Protein AF-A0A9X8VK66-F1 (afdb_monomer_lite)

Structure (mmCIF, N/CA/C/O backbone):
data_AF-A0A9X8VK66-F1
#
_entry.id   AF-A0A9X8VK66-F1
#
loop_
_atom_site.group_PDB
_atom_site.id
_atom_site.type_symbol
_atom_site.label_atom_id
_atom_site.label_alt_id
_atom_site.label_comp_id
_atom_site.label_asym_id
_atom_site.label_entity_id
_atom_site.label_seq_id
_atom_site.pdbx_PDB_ins_code
_atom_site.Cartn_x
_atom_site.Cartn_y
_atom_site.Cartn_z
_atom_site.occupancy
_atom_site.B_iso_or_equiv
_atom_site.auth_seq_id
_atom_site.auth_comp_id
_atom_site.auth_asym_id
_atom_site.auth_atom_id
_atom_site.pdbx_PDB_model_num
ATOM 1 N N . GLN A 1 1 ? -8.726 -11.608 13.233 1.00 57.94 1 GLN A N 1
ATOM 2 C CA . GLN A 1 1 ? -8.738 -11.501 11.757 1.00 57.94 1 GLN A CA 1
ATOM 3 C C . GLN A 1 1 ? -8.058 -10.176 11.412 1.00 57.94 1 GLN A C 1
ATOM 5 O O . GLN A 1 1 ? -8.422 -9.191 12.036 1.00 57.94 1 GLN A O 1
ATOM 10 N N . ARG A 1 2 ? -7.018 -10.137 10.565 1.00 69.06 2 ARG A N 1
ATOM 11 C CA . ARG A 1 2 ? -6.359 -8.874 10.160 1.00 69.06 2 ARG A CA 1
ATOM 12 C C . ARG A 1 2 ? -6.946 -8.415 8.828 1.00 69.06 2 ARG A C 1
ATOM 14 O O . ARG A 1 2 ? -7.049 -9.231 7.916 1.00 69.06 2 ARG A O 1
ATOM 21 N N . LEU A 1 3 ? -7.333 -7.145 8.736 1.00 80.75 3 LEU A N 1
ATOM 22 C CA . LEU A 1 3 ? -7.825 -6.545 7.497 1.00 80.75 3 LEU A CA 1
ATOM 23 C C . LEU A 1 3 ? -6.629 -6.229 6.596 1.00 80.75 3 LEU A C 1
ATOM 25 O O . LEU A 1 3 ? -5.749 -5.451 6.968 1.00 80.75 3 LEU A O 1
ATOM 29 N N . VAL A 1 4 ? -6.593 -6.873 5.431 1.00 87.69 4 VAL A N 1
ATOM 30 C CA . VAL A 1 4 ? -5.570 -6.663 4.406 1.00 87.69 4 VAL A CA 1
ATOM 31 C C . VAL A 1 4 ? -6.270 -6.374 3.086 1.00 87.69 4 VAL A C 1
ATOM 33 O O . VAL A 1 4 ? -7.085 -7.170 2.625 1.00 87.69 4 VAL A O 1
ATOM 36 N N . CYS A 1 5 ? -5.922 -5.249 2.471 1.00 90.75 5 CYS A N 1
ATOM 37 C CA . CYS A 1 5 ? -6.312 -4.887 1.118 1.00 90.75 5 CYS A CA 1
ATOM 38 C C . CYS A 1 5 ? -5.067 -4.956 0.239 1.00 90.75 5 CYS A C 1
ATOM 40 O O . CYS A 1 5 ? -4.080 -4.279 0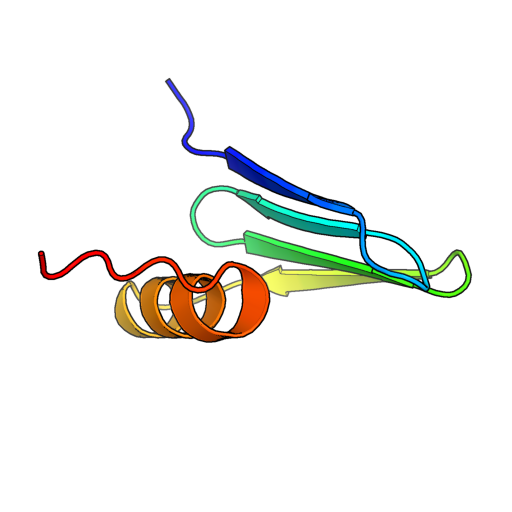.504 1.00 90.75 5 CYS A O 1
ATOM 42 N N . SER A 1 6 ? -5.089 -5.763 -0.816 1.00 92.31 6 SER A N 1
ATOM 43 C CA . SER A 1 6 ? -3.975 -5.834 -1.763 1.00 92.31 6 SER A CA 1
ATOM 44 C C . SER A 1 6 ? -4.489 -5.739 -3.186 1.00 92.31 6 SER A C 1
ATOM 46 O O . SER A 1 6 ? -5.417 -6.462 -3.547 1.00 92.31 6 SER A O 1
ATOM 48 N N . ARG A 1 7 ? -3.870 -4.880 -3.995 1.00 92.69 7 ARG A N 1
ATOM 49 C CA . ARG A 1 7 ? -4.242 -4.641 -5.386 1.00 92.69 7 ARG A CA 1
ATOM 50 C C . ARG A 1 7 ? -2.987 -4.660 -6.262 1.00 92.69 7 ARG A C 1
ATOM 52 O O . ARG A 1 7 ? -2.022 -3.966 -5.935 1.00 92.69 7 ARG A O 1
ATOM 59 N N . PRO A 1 8 ? -2.965 -5.443 -7.353 1.00 91.75 8 PRO A N 1
ATOM 60 C CA . PRO A 1 8 ? -1.918 -5.318 -8.358 1.00 91.75 8 PRO A CA 1
ATOM 61 C C . PRO A 1 8 ? -2.052 -3.971 -9.082 1.00 91.75 8 PRO A C 1
ATOM 63 O O . PRO A 1 8 ? -3.161 -3.543 -9.405 1.00 91.75 8 PRO A O 1
ATOM 66 N N . THR A 1 9 ? -0.928 -3.308 -9.320 1.00 87.44 9 THR A N 1
ATOM 67 C CA . THR A 1 9 ? -0.830 -2.105 -10.158 1.00 87.44 9 THR A CA 1
ATOM 68 C C . THR A 1 9 ? -0.041 -2.434 -11.420 1.00 87.44 9 THR A C 1
ATOM 70 O O . THR A 1 9 ? 0.549 -3.507 -11.521 1.00 87.44 9 THR A O 1
ATOM 73 N N . GLU A 1 10 ? -0.030 -1.524 -12.392 1.00 87.94 10 GLU A N 1
ATOM 74 C CA . GLU A 1 10 ? 0.706 -1.700 -13.652 1.00 87.94 10 GLU A CA 1
ATOM 75 C C . GLU A 1 10 ? 2.208 -1.960 -13.434 1.00 87.94 10 GLU A C 1
ATOM 77 O O . GLU A 1 10 ? 2.800 -2.787 -14.121 1.00 87.94 10 GLU A O 1
ATOM 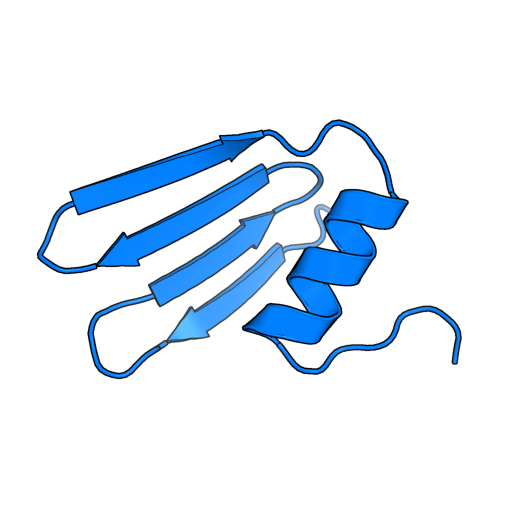82 N N . HIS A 1 11 ? 2.797 -1.322 -12.418 1.00 85.12 11 HIS A N 1
ATOM 83 C CA . HIS A 1 11 ? 4.230 -1.399 -12.110 1.00 85.12 11 HIS A CA 1
ATOM 84 C C . HIS A 1 11 ? 4.557 -2.274 -10.890 1.00 85.12 11 HIS A C 1
ATOM 86 O O . HIS A 1 11 ? 5.720 -2.417 -10.514 1.00 85.12 11 HIS A O 1
ATOM 92 N N . GLY A 1 12 ? 3.547 -2.898 -10.274 1.00 90.50 12 GLY A N 1
ATOM 93 C CA . GLY A 1 12 ? 3.767 -3.805 -9.158 1.00 90.50 12 GLY A CA 1
ATOM 94 C C . GLY A 1 12 ? 2.528 -4.059 -8.308 1.00 90.50 12 GLY A C 1
ATOM 95 O O . GLY A 1 12 ? 1.582 -4.722 -8.741 1.00 90.50 12 GLY A O 1
ATOM 96 N N . ARG A 1 13 ? 2.563 -3.656 -7.035 1.00 93.75 13 ARG A N 1
ATOM 97 C CA . ARG A 1 13 ? 1.521 -4.003 -6.063 1.00 93.75 13 ARG A CA 1
ATOM 98 C C . ARG A 1 13 ? 1.418 -2.992 -4.938 1.00 93.75 13 ARG A C 1
ATOM 100 O O . ARG A 1 13 ? 2.408 -2.660 -4.296 1.00 93.75 13 ARG A O 1
ATOM 107 N N . VAL A 1 14 ? 0.186 -2.628 -4.610 1.00 94.50 14 VAL A N 1
ATOM 108 C CA . VAL A 1 14 ? -0.136 -1.858 -3.410 1.00 94.50 14 VAL A CA 1
ATOM 109 C C . VAL A 1 14 ? -0.798 -2.786 -2.406 1.00 94.50 14 VAL A C 1
ATOM 111 O O . VAL A 1 14 ? -1.757 -3.486 -2.728 1.00 94.50 14 VAL A O 1
ATOM 114 N N . THR A 1 15 ? -0.277 -2.823 -1.186 1.00 94.31 15 THR A N 1
ATOM 115 C CA . THR A 1 15 ? -0.828 -3.602 -0.078 1.00 94.31 15 THR A CA 1
ATOM 116 C C . THR A 1 15 ? -0.999 -2.702 1.128 1.00 94.31 15 THR A C 1
ATOM 118 O O . THR A 1 15 ? -0.038 -2.131 1.619 1.00 94.31 15 THR A O 1
ATOM 121 N N . LEU A 1 16 ? -2.216 -2.604 1.635 1.00 92.94 16 LEU A N 1
ATOM 122 C CA . LEU A 1 16 ? -2.522 -1.968 2.899 1.00 92.94 16 LEU A CA 1
ATOM 123 C C . LEU A 1 16 ? -2.889 -3.055 3.906 1.00 92.94 16 LEU A C 1
ATOM 125 O O . LEU A 1 16 ? -3.803 -3.846 3.680 1.00 92.94 16 LEU A O 1
ATOM 129 N N . SER A 1 17 ? -2.165 -3.105 5.013 1.00 91.19 17 SER A N 1
ATOM 130 C CA . SER A 1 17 ? -2.407 -4.033 6.111 1.00 91.19 17 SER A CA 1
ATOM 131 C C . SER A 1 17 ? -2.466 -3.239 7.399 1.00 91.19 17 SER A C 1
ATOM 133 O O . SER A 1 17 ? -1.439 -2.720 7.834 1.00 91.19 17 SER A O 1
ATOM 135 N N . ASP A 1 18 ? -3.629 -3.221 8.046 1.00 88.75 18 ASP A N 1
ATOM 136 C CA . ASP A 1 18 ? -3.826 -2.497 9.304 1.00 88.75 18 ASP A CA 1
ATOM 137 C C . ASP A 1 18 ? -3.373 -1.022 9.176 1.00 88.75 18 ASP A C 1
ATOM 139 O O . ASP A 1 18 ? -3.892 -0.300 8.325 1.00 88.75 18 ASP A O 1
ATOM 143 N N . MET A 1 19 ? -2.364 -0.593 9.940 1.00 91.06 19 MET A N 1
ATOM 144 C CA . MET A 1 19 ? -1.777 0.755 9.891 1.00 91.06 19 MET A CA 1
ATOM 145 C C . MET A 1 19 ? -0.487 0.825 9.059 1.00 91.06 19 MET A C 1
ATOM 147 O O . MET A 1 19 ? 0.395 1.640 9.318 1.00 91.06 19 MET A O 1
ATOM 151 N N . LYS A 1 20 ? -0.320 -0.061 8.074 1.00 93.56 20 LYS A N 1
ATOM 152 C CA . LYS A 1 20 ? 0.867 -0.089 7.217 1.00 93.56 20 LYS A CA 1
ATOM 153 C C . LYS A 1 20 ? 0.487 -0.149 5.746 1.00 93.56 20 LYS A C 1
ATOM 155 O O . LYS A 1 20 ? -0.160 -1.097 5.300 1.00 93.56 20 LYS A O 1
ATOM 160 N N . LEU A 1 21 ? 0.956 0.836 4.990 1.00 94.00 21 LEU A N 1
ATOM 161 C CA . LEU A 1 2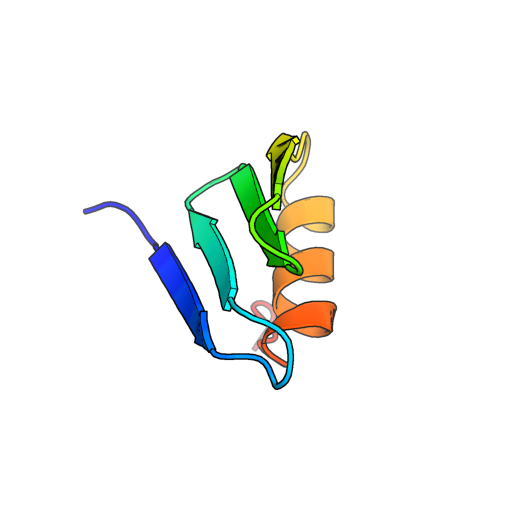1 ? 0.913 0.864 3.536 1.00 94.00 21 LEU A CA 1
ATOM 162 C C . LEU A 1 21 ? 2.235 0.325 2.986 1.00 94.00 21 LEU A C 1
ATOM 164 O O . LEU A 1 21 ? 3.315 0.698 3.429 1.00 94.00 21 LEU A O 1
ATOM 168 N N . ILE A 1 22 ? 2.150 -0.589 2.035 1.00 94.44 22 ILE A N 1
ATOM 169 C CA . ILE A 1 22 ? 3.284 -1.241 1.396 1.00 94.44 22 ILE A CA 1
ATOM 170 C C . ILE A 1 22 ? 3.107 -1.057 -0.105 1.00 94.44 22 ILE A C 1
ATOM 172 O O . ILE A 1 22 ? 2.190 -1.621 -0.704 1.00 94.44 22 ILE A O 1
ATOM 176 N N . LEU A 1 23 ? 3.999 -0.288 -0.709 1.00 93.19 23 LEU A N 1
ATOM 177 C CA . LEU A 1 23 ? 4.092 -0.105 -2.149 1.00 93.19 23 LEU A CA 1
ATOM 178 C C . LEU A 1 23 ? 5.248 -0.964 -2.646 1.00 93.19 23 LEU A C 1
ATOM 180 O O . LEU A 1 23 ? 6.338 -0.946 -2.081 1.00 93.19 23 LEU A O 1
ATOM 184 N N . THR A 1 24 ? 4.997 -1.789 -3.650 1.00 93.25 24 THR A N 1
ATOM 185 C CA . THR A 1 24 ? 6.032 -2.571 -4.323 1.00 93.25 24 THR A CA 1
ATOM 186 C C . THR A 1 24 ? 6.033 -2.170 -5.782 1.00 93.25 24 THR A C 1
ATOM 188 O O . THR A 1 24 ? 5.072 -2.481 -6.478 1.00 93.25 24 THR A O 1
ATOM 191 N N . GLU A 1 25 ? 7.079 -1.483 -6.221 1.00 91.81 25 GLU A N 1
ATOM 192 C CA . GLU A 1 25 ? 7.261 -0.988 -7.591 1.00 91.81 25 GLU A CA 1
ATOM 193 C C . GLU A 1 25 ? 8.744 -1.127 -7.952 1.00 91.81 25 GLU A C 1
ATOM 195 O O . GLU A 1 25 ? 9.602 -1.013 -7.078 1.00 91.81 25 GLU A O 1
ATOM 200 N N . ASP A 1 26 ? 9.055 -1.463 -9.205 1.00 85.94 26 ASP A N 1
ATOM 201 C CA . ASP A 1 26 ? 10.437 -1.584 -9.703 1.00 85.94 26 ASP A CA 1
ATOM 202 C C . ASP A 1 26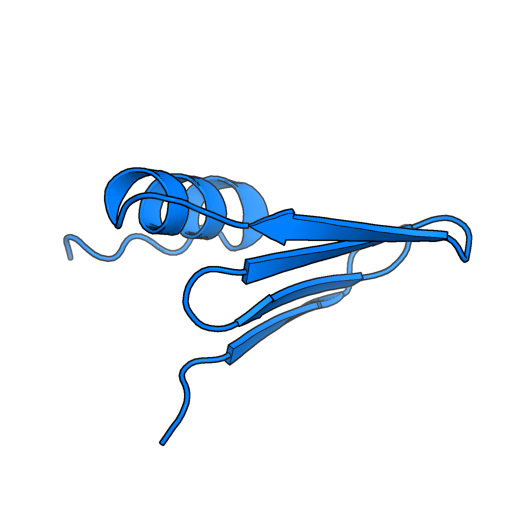 ? 11.369 -2.455 -8.834 1.00 85.94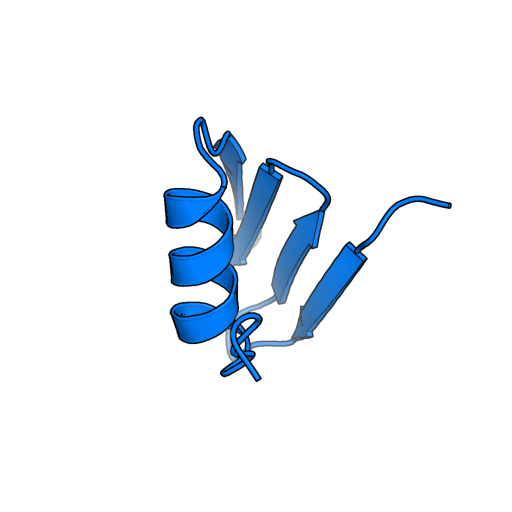 26 ASP A C 1
ATOM 204 O O . ASP A 1 26 ? 12.547 -2.159 -8.640 1.00 85.94 26 ASP A O 1
ATOM 208 N N . HIS A 1 27 ? 10.843 -3.570 -8.311 1.00 84.44 27 HIS A N 1
ATOM 209 C CA . HIS A 1 27 ? 11.532 -4.490 -7.385 1.00 84.44 27 HIS A CA 1
ATOM 210 C C . HIS A 1 27 ? 11.926 -3.873 -6.032 1.00 84.44 27 HIS A C 1
ATOM 212 O O . HIS A 1 27 ? 12.584 -4.530 -5.222 1.00 84.44 27 HIS A O 1
ATOM 218 N N . GLN A 1 28 ? 11.491 -2.647 -5.750 1.00 90.25 28 GLN A N 1
ATOM 219 C CA . GLN A 1 28 ? 11.656 -1.989 -4.466 1.00 90.25 28 GLN A CA 1
ATOM 220 C C . GLN A 1 28 ? 10.371 -2.073 -3.657 1.00 90.25 28 GLN A C 1
ATOM 222 O O . GLN A 1 28 ? 9.259 -2.048 -4.182 1.00 90.25 28 GLN A O 1
ATOM 227 N N . ARG A 1 29 ? 10.536 -2.204 -2.342 1.00 92.38 29 ARG A N 1
ATOM 228 C CA . ARG A 1 29 ? 9.435 -2.260 -1.387 1.00 92.38 29 ARG A CA 1
ATOM 229 C C . ARG A 1 29 ? 9.526 -1.051 -0.472 1.00 92.38 29 ARG A C 1
ATOM 231 O O . ARG A 1 29 ? 10.441 -0.960 0.342 1.00 92.38 29 ARG A O 1
ATOM 238 N N . HIS A 1 30 ? 8.553 -0.161 -0.586 1.00 91.94 30 HIS A N 1
ATOM 239 C CA . HIS A 1 30 ? 8.388 0.996 0.278 1.00 91.94 30 HIS A CA 1
ATOM 240 C C . HIS A 1 30 ? 7.313 0.695 1.313 1.00 91.94 30 HIS A C 1
ATOM 242 O O . HIS A 1 30 ? 6.164 0.416 0.975 1.00 91.94 30 HIS A O 1
ATOM 248 N N . GLU A 1 31 ? 7.698 0.722 2.583 1.00 93.75 31 GLU A N 1
ATOM 249 C CA . GLU A 1 31 ? 6.773 0.564 3.699 1.00 93.75 31 GLU A CA 1
ATOM 250 C C . GLU A 1 31 ? 6.565 1.914 4.375 1.00 93.75 31 GLU A C 1
ATOM 252 O O . GLU A 1 31 ? 7.513 2.527 4.864 1.00 93.75 31 GLU A O 1
ATOM 257 N N . THR A 1 32 ? 5.314 2.346 4.440 1.00 93.50 32 THR A N 1
ATOM 258 C CA . THR A 1 32 ? 4.889 3.555 5.134 1.00 93.50 32 THR A CA 1
ATOM 259 C C . THR A 1 32 ? 3.995 3.153 6.295 1.00 93.50 32 THR A C 1
ATOM 261 O O . THR A 1 32 ? 2.963 2.501 6.117 1.00 93.50 32 THR A O 1
ATOM 264 N N . THR A 1 33 ? 4.403 3.524 7.503 1.00 93.75 33 THR A N 1
ATOM 265 C CA . THR A 1 33 ? 3.552 3.399 8.686 1.00 93.75 33 THR A CA 1
ATOM 266 C C . THR A 1 33 ? 2.572 4.560 8.688 1.00 93.75 33 THR A C 1
ATOM 268 O O . THR A 1 33 ? 2.981 5.708 8.557 1.00 93.75 33 THR A O 1
ATOM 271 N N . LEU A 1 34 ? 1.292 4.243 8.818 1.00 92.69 34 LEU A N 1
ATOM 272 C CA . LEU A 1 34 ? 0.218 5.209 8.973 1.00 92.69 34 LEU A CA 1
ATOM 273 C C . LEU A 1 34 ? -0.000 5.424 10.467 1.00 92.69 34 LEU A C 1
ATOM 275 O O . LEU A 1 34 ? -0.024 4.468 11.246 1.00 92.69 34 LEU A O 1
ATOM 279 N N . HIS A 1 35 ? -0.143 6.673 10.878 1.00 91.81 35 HIS A N 1
ATOM 280 C CA . HIS A 1 35 ? -0.214 7.053 12.285 1.00 91.81 35 HIS A CA 1
ATOM 281 C C . HIS A 1 35 ? -1.638 7.374 12.747 1.00 91.81 35 HIS A C 1
ATOM 283 O O . HIS A 1 35 ? -1.873 7.482 13.950 1.00 91.81 35 HIS A O 1
ATOM 289 N N . SER A 1 36 ? -2.599 7.464 11.824 1.00 91.00 36 SER A N 1
ATOM 290 C CA . SER A 1 36 ? -4.003 7.721 12.143 1.00 91.00 36 SER A CA 1
ATOM 291 C C . SER A 1 36 ? -4.972 6.942 11.253 1.00 91.00 36 SER A C 1
ATOM 293 O O . SER A 1 36 ? -4.641 6.477 10.158 1.00 91.00 36 SER A O 1
ATOM 295 N N . GLU A 1 37 ? -6.208 6.790 11.731 1.00 88.75 37 GLU A N 1
ATOM 296 C CA . GLU A 1 37 ? -7.277 6.20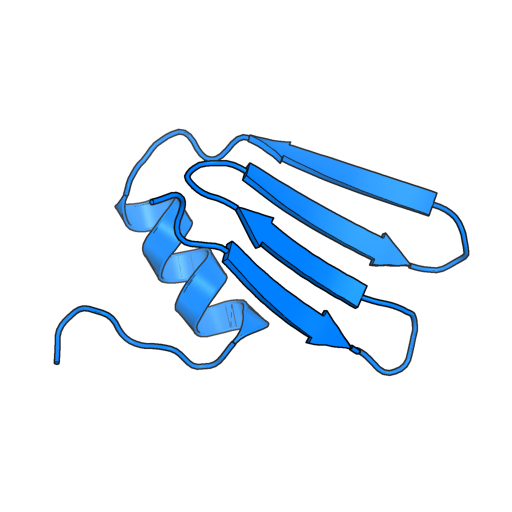0 10.923 1.00 88.75 37 GLU A CA 1
ATOM 297 C C . GLU A 1 37 ? -7.625 7.052 9.701 1.00 88.75 37 GLU A C 1
ATOM 299 O O . GLU A 1 37 ? -8.023 6.507 8.673 1.00 88.75 37 GLU A O 1
ATOM 304 N N . GLU A 1 38 ? -7.448 8.370 9.790 1.00 90.25 38 GLU A N 1
ATOM 305 C CA . GLU A 1 38 ? -7.644 9.302 8.678 1.00 90.25 38 GLU A CA 1
ATOM 306 C C . GLU A 1 38 ? -6.613 9.053 7.575 1.00 90.25 38 GLU A C 1
ATOM 308 O O . GLU A 1 38 ? -6.987 8.948 6.409 1.00 90.25 38 GLU A O 1
ATOM 313 N N . GLU A 1 39 ? -5.338 8.848 7.930 1.00 90.75 39 GLU A N 1
ATOM 314 C CA . GLU A 1 39 ? -4.299 8.440 6.976 1.00 90.75 39 GLU A CA 1
ATOM 315 C C . GLU A 1 39 ? -4.618 7.077 6.348 1.00 90.75 39 GLU A C 1
ATOM 317 O O . GLU A 1 39 ? -4.465 6.892 5.138 1.00 90.75 39 GLU A O 1
ATOM 322 N N . ARG A 1 40 ? -5.137 6.128 7.140 1.00 90.44 40 ARG A N 1
ATOM 323 C CA . ARG A 1 40 ? -5.605 4.829 6.627 1.00 90.44 40 ARG A CA 1
ATOM 324 C C . ARG A 1 40 ? -6.747 4.982 5.631 1.00 90.44 40 ARG A C 1
ATOM 326 O O . ARG A 1 40 ? -6.740 4.326 4.590 1.00 90.44 40 ARG A O 1
ATOM 333 N N . ARG A 1 41 ? -7.719 5.840 5.932 1.00 90.00 41 ARG A N 1
ATOM 334 C CA . ARG A 1 41 ? -8.876 6.100 5.070 1.00 90.00 41 ARG A CA 1
ATOM 335 C C . ARG A 1 41 ? -8.462 6.804 3.784 1.00 90.00 41 ARG A C 1
ATOM 337 O O . ARG A 1 41 ? -8.879 6.383 2.710 1.00 90.00 41 ARG A O 1
ATOM 344 N N . ALA A 1 42 ? -7.580 7.796 3.881 1.00 91.00 42 ALA A N 1
ATOM 345 C CA . ALA A 1 42 ? -7.001 8.463 2.724 1.00 91.00 42 ALA A CA 1
ATOM 346 C C . ALA A 1 42 ? -6.256 7.467 1.823 1.00 91.00 42 ALA A C 1
ATOM 348 O O . ALA A 1 42 ? -6.505 7.442 0.622 1.00 91.00 42 ALA A O 1
ATOM 349 N N . ALA A 1 43 ? -5.428 6.583 2.391 1.00 91.50 43 ALA A N 1
ATOM 350 C CA . ALA A 1 43 ? -4.723 5.551 1.630 1.00 91.50 43 ALA A CA 1
ATOM 351 C C . ALA A 1 43 ? -5.682 4.537 0.976 1.00 91.50 43 ALA A C 1
ATOM 353 O O . ALA A 1 43 ? -5.479 4.145 -0.174 1.00 91.50 43 ALA A O 1
ATOM 354 N N . LEU A 1 44 ? -6.745 4.122 1.675 1.00 91.12 44 LEU A N 1
ATOM 355 C CA . LEU A 1 44 ? -7.789 3.252 1.119 1.00 91.12 44 LEU A CA 1
ATOM 356 C C . LEU A 1 44 ? -8.494 3.896 -0.070 1.00 91.12 44 LEU A C 1
ATOM 358 O O . LEU A 1 44 ? -8.654 3.266 -1.116 1.00 91.12 44 LEU A O 1
ATOM 362 N N . TRP A 1 45 ? -8.877 5.158 0.068 1.00 91.75 45 TRP A N 1
ATOM 363 C CA . TRP A 1 45 ? -9.554 5.884 -0.990 1.00 91.75 45 TRP A CA 1
ATOM 364 C C . TRP A 1 45 ? -8.624 6.135 -2.183 1.00 91.75 45 TRP A C 1
ATOM 366 O O . TRP A 1 45 ? -8.967 5.796 -3.313 1.00 91.75 45 TRP A O 1
ATOM 376 N N . GLN A 1 46 ? -7.404 6.617 -1.942 1.00 91.25 46 GLN A N 1
ATOM 377 C CA . GLN A 1 46 ? -6.423 6.914 -2.991 1.00 91.25 46 GLN A CA 1
ATOM 378 C C . GLN A 1 46 ? -5.970 5.664 -3.755 1.00 91.25 46 GLN A C 1
ATOM 380 O O . GLN A 1 46 ? -5.881 5.684 -4.982 1.00 91.25 46 GLN A O 1
ATOM 385 N N . HIS A 1 47 ? -5.680 4.566 -3.051 1.00 90.44 47 HIS A N 1
ATOM 386 C CA . HIS A 1 47 ? -5.098 3.377 -3.675 1.00 90.44 47 HIS A CA 1
ATOM 387 C C . HIS A 1 47 ? -6.103 2.287 -4.021 1.00 90.44 47 HIS A C 1
ATOM 389 O O . HIS A 1 47 ? -5.769 1.428 -4.836 1.00 90.44 47 HIS A O 1
ATOM 395 N N . PHE A 1 48 ? -7.293 2.268 -3.427 1.00 90.50 48 PHE A N 1
ATOM 396 C CA . PHE A 1 48 ? -8.283 1.210 -3.647 1.00 90.50 48 PHE A CA 1
ATOM 397 C C . PHE A 1 48 ? -9.664 1.748 -4.031 1.00 90.50 48 PHE A C 1
ATOM 399 O O . PHE A 1 48 ? -10.536 0.939 -4.335 1.00 90.50 48 PHE A O 1
ATOM 406 N N . ALA A 1 49 ? -9.867 3.074 -4.047 1.00 89.88 49 ALA A N 1
ATOM 407 C CA . ALA A 1 49 ? -11.178 3.706 -4.216 1.00 89.88 49 ALA A CA 1
ATOM 408 C C . ALA A 1 49 ? -12.224 3.186 -3.209 1.00 89.88 49 ALA A C 1
ATOM 410 O O . ALA A 1 49 ? -13.417 3.142 -3.503 1.00 89.88 49 ALA A O 1
ATOM 411 N N . ILE A 1 50 ? -11.763 2.776 -2.020 1.00 88.69 50 ILE A N 1
ATOM 412 C CA . ILE A 1 50 ? -12.614 2.312 -0.924 1.00 88.69 50 ILE A CA 1
ATOM 413 C C . ILE A 1 50 ? -12.886 3.494 -0.002 1.00 88.69 50 ILE A C 1
ATOM 415 O O . ILE A 1 50 ? -11.956 4.074 0.556 1.00 88.69 50 ILE A O 1
ATOM 419 N N . ASP A 1 51 ? -14.164 3.804 0.173 1.00 86.38 51 ASP A N 1
ATOM 420 C CA . ASP A 1 51 ? -14.645 4.725 1.193 1.00 86.38 51 ASP A CA 1
ATOM 421 C C . ASP A 1 51 ? -15.186 3.914 2.379 1.00 86.38 51 ASP A C 1
ATOM 423 O O . ASP A 1 51 ? -15.958 2.974 2.185 1.00 86.38 51 ASP A O 1
ATOM 427 N N . LEU A 1 52 ? -14.732 4.236 3.591 1.00 78.25 52 LEU A N 1
ATOM 428 C CA . LEU A 1 52 ? -15.149 3.562 4.825 1.00 78.25 52 LEU A CA 1
ATOM 429 C C . LEU A 1 52 ? -16.297 4.285 5.544 1.00 78.25 52 LEU A C 1
ATOM 431 O O . LEU A 1 52 ? -16.820 3.734 6.508 1.00 78.25 52 LEU A O 1
ATOM 435 N N . ASP A 1 53 ? -16.683 5.487 5.110 1.00 74.19 53 ASP A N 1
ATOM 436 C CA . ASP A 1 53 ? -17.765 6.271 5.724 1.00 74.19 53 ASP A CA 1
ATOM 437 C C . ASP A 1 53 ? -19.163 5.943 5.159 1.00 74.19 53 ASP A C 1
ATOM 439 O O . ASP A 1 53 ? -20.115 6.692 5.390 1.00 74.19 53 ASP A O 1
ATOM 443 N N . ARG A 1 54 ? -19.310 4.832 4.421 1.00 54.34 54 ARG A N 1
ATOM 444 C CA . ARG A 1 54 ? -20.555 4.454 3.736 1.00 54.34 54 ARG A CA 1
ATOM 445 C C . ARG A 1 54 ? -21.109 3.091 4.128 1.00 54.34 54 ARG A C 1
ATOM 447 O O . ARG A 1 54 ? -20.308 2.165 4.374 1.00 54.34 54 ARG A O 1
#

Radius of gyration: 10.97 Å; chains: 1; bounding box: 32×21×26 Å

InterPro domains:
  IPR001447 Arylamine N-acetyltransferase [PF00797] (2-53)
  IPR038765 Papain-like cysteine peptidase superfamily [SSF54001] (1-53)

Secondary structure (DSSP, 8-state):
---EEEEEETTEEEEEETTEEEEEETTEEEEEE--SHHHHHHHHHHHH---S--

Sequence (54 aa):
QRLVCSRPTEHGRVTLSDMKLILTEDHQRHETTLHSEEERRAALWQHFAIDLDR

pLDDT: mean 88.55, std 7.97, range [54.34, 94.5]

Foldseek 3Di:
DWDKDKDADPQGIWIDTDQWTWDQGPNDIDIDGHDDVVSVQVCCCVPPVDHPVD

Organism: Serratia marcescens (NCBI:txid615)